Protein AF-A0A3A5APV8-F1 (afdb_monomer_lite)

Foldseek 3Di:
DDPVLVVLLVVLLVLLVVQLVVLLVLCVVLPCVVFDWDSLLSSLLSLLLLLVLLCVQDPDNVVSVVSSVVSLVVNLCCCLVPVQCPVVVPPDPVVSVVSSVVSVCCNPPVSVVLVVQQCVQVVPVPRPWSQSNLLVSLCRTGPDRDDPVSSVSSRVSSRNSSVVSSVVSNVVNND

pLDDT: mean 86.19, std 8.99, range [52.97, 96.44]

Sequence (175 aa):
MSENNKADRDKMKSLAFGMAS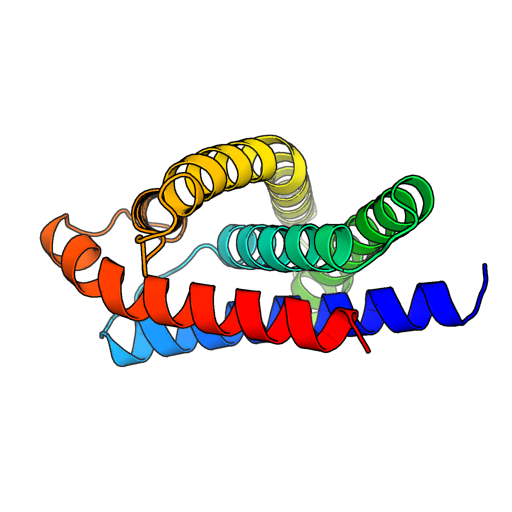DLSRVLADQGFGDTPIDIVEALAFAMFIIADTYSLARPDKERAIEIIHRFYDDMQDHLINKIIIQDHNLTDAAETEAAAAKFHDLSRGRFHEYGAKFKEDISDPMAMSCPNMVSYLLDNLFIEPIAKEEKLKLMAPVSDKVLFFWSGCVQAFKC

Radius of gyration: 16.26 Å; chains: 1; bounding box: 44×32×50 Å

Structure (mmCIF, N/CA/C/O backbone):
data_AF-A0A3A5APV8-F1
#
_entry.id   AF-A0A3A5APV8-F1
#
loop_
_atom_site.group_PDB
_atom_site.id
_atom_site.type_symbol
_atom_site.label_atom_id
_atom_site.label_alt_id
_atom_site.label_comp_id
_atom_site.label_asym_id
_atom_site.label_entity_id
_atom_site.label_seq_id
_atom_site.pdbx_PDB_ins_code
_atom_site.Cartn_x
_atom_site.Cartn_y
_atom_site.Cartn_z
_atom_site.occupancy
_atom_site.B_iso_or_equiv
_atom_site.auth_seq_id
_atom_site.auth_comp_id
_atom_site.auth_asym_id
_atom_site.auth_atom_id
_atom_site.pdbx_PDB_model_num
ATOM 1 N N . MET A 1 1 ? 0.863 3.776 -27.681 1.00 52.97 1 MET A N 1
ATOM 2 C CA . MET A 1 1 ? 1.141 3.061 -26.412 1.00 52.97 1 MET A CA 1
ATOM 3 C C . MET A 1 1 ? 1.176 1.576 -26.713 1.00 52.97 1 MET A C 1
ATOM 5 O O . MET A 1 1 ? 0.222 1.106 -27.313 1.00 52.97 1 MET A O 1
ATOM 9 N N . SER A 1 2 ? 2.255 0.862 -26.382 1.00 55.62 2 SER A N 1
ATOM 10 C CA . SER A 1 2 ? 2.318 -0.587 -26.623 1.00 55.62 2 SER A CA 1
ATOM 11 C C . SER A 1 2 ? 1.377 -1.336 -25.670 1.00 55.62 2 SER A C 1
ATOM 13 O O . SER A 1 2 ? 1.218 -0.932 -24.517 1.00 55.62 2 SER A O 1
ATOM 15 N N . GLU A 1 3 ? 0.751 -2.418 -26.139 1.00 60.66 3 GLU A N 1
ATOM 16 C CA . GLU A 1 3 ? -0.174 -3.252 -25.348 1.00 60.66 3 GLU A CA 1
ATOM 17 C C . GLU A 1 3 ? 0.474 -3.780 -24.055 1.00 60.66 3 GLU A C 1
ATOM 19 O O . GLU A 1 3 ? -0.166 -3.799 -23.003 1.00 60.66 3 GLU A O 1
ATOM 24 N N . ASN A 1 4 ? 1.779 -4.070 -24.094 1.00 62.94 4 ASN A N 1
ATOM 25 C CA . ASN A 1 4 ? 2.552 -4.525 -22.934 1.00 62.94 4 ASN A CA 1
ATOM 26 C C . ASN A 1 4 ? 2.580 -3.501 -21.790 1.00 62.94 4 ASN A C 1
ATOM 28 O O . ASN A 1 4 ? 2.533 -3.884 -20.625 1.00 62.94 4 ASN A O 1
ATOM 32 N N . ASN A 1 5 ? 2.595 -2.197 -22.096 1.00 76.69 5 ASN A N 1
ATOM 33 C CA . ASN A 1 5 ? 2.590 -1.173 -21.051 1.00 76.69 5 ASN A CA 1
ATOM 34 C C . ASN A 1 5 ? 1.250 -1.135 -20.304 1.00 76.69 5 ASN A C 1
ATOM 36 O O . ASN A 1 5 ? 1.219 -0.693 -19.163 1.00 76.69 5 ASN A O 1
ATOM 40 N N . LYS A 1 6 ? 0.136 -1.522 -20.940 1.00 83.56 6 LYS A N 1
ATOM 41 C CA . LYS A 1 6 ? -1.180 -1.572 -20.285 1.00 83.56 6 LYS A CA 1
ATOM 42 C C . LYS A 1 6 ? -1.318 -2.828 -19.423 1.00 83.56 6 LYS A C 1
ATOM 44 O O . LYS A 1 6 ? -1.746 -2.716 -18.282 1.00 83.56 6 LYS A O 1
ATOM 49 N N . ALA A 1 7 ? -0.881 -3.979 -19.936 1.00 87.38 7 ALA A N 1
ATOM 50 C CA . ALA A 1 7 ? -0.908 -5.243 -19.200 1.00 87.38 7 ALA A CA 1
ATOM 51 C C . ALA A 1 7 ? -0.118 -5.174 -17.880 1.00 87.38 7 ALA A C 1
ATOM 53 O O . ALA A 1 7 ? -0.610 -5.622 -16.846 1.00 87.38 7 ALA A O 1
ATOM 54 N N . ASP A 1 8 ? 1.066 -4.550 -17.896 1.00 89.00 8 ASP A N 1
ATOM 55 C CA . ASP A 1 8 ? 1.860 -4.346 -16.680 1.00 89.00 8 ASP A CA 1
ATOM 56 C C . ASP A 1 8 ? 1.119 -3.485 -15.648 1.00 89.00 8 ASP A C 1
ATOM 58 O O . ASP A 1 8 ? 1.051 -3.860 -14.479 1.00 89.00 8 ASP A O 1
ATOM 62 N N . ARG A 1 9 ? 0.495 -2.376 -16.065 1.00 93.06 9 ARG A N 1
ATOM 63 C CA . ARG A 1 9 ? -0.247 -1.495 -15.145 1.00 93.06 9 ARG A CA 1
ATOM 64 C C . ARG A 1 9 ? -1.497 -2.154 -14.577 1.00 93.06 9 ARG A C 1
ATOM 66 O O . ARG A 1 9 ? -1.764 -2.018 -13.386 1.00 93.06 9 ARG A O 1
ATOM 73 N N . ASP A 1 10 ? -2.230 -2.920 -15.384 1.00 91.38 10 ASP A N 1
ATOM 74 C CA . ASP A 1 10 ? -3.388 -3.679 -14.903 1.00 91.38 10 ASP A CA 1
ATOM 75 C C . ASP A 1 10 ? -2.972 -4.746 -13.875 1.00 91.38 10 ASP A C 1
ATOM 77 O O . ASP A 1 10 ? -3.633 -4.903 -12.845 1.00 91.38 10 ASP A O 1
ATOM 81 N N . LYS A 1 11 ? -1.829 -5.413 -14.091 1.00 92.38 11 LYS A N 1
ATOM 82 C CA . LYS A 1 11 ? -1.237 -6.336 -13.113 1.00 92.38 11 LYS A CA 1
ATOM 83 C C . LYS A 1 11 ? -0.825 -5.614 -11.828 1.00 92.38 11 LYS A C 1
ATOM 85 O O . LYS A 1 11 ? -1.175 -6.073 -10.745 1.00 92.38 11 LYS A O 1
ATOM 90 N N . MET A 1 12 ? -0.119 -4.487 -11.935 1.00 94.56 12 MET A N 1
ATOM 91 C CA . MET A 1 12 ? 0.302 -3.674 -10.785 1.00 94.56 12 MET A CA 1
ATOM 92 C C . MET A 1 12 ? -0.898 -3.215 -9.946 1.00 94.56 12 MET A C 1
ATOM 94 O O . MET A 1 12 ? -0.891 -3.374 -8.728 1.00 94.56 12 MET A O 1
ATOM 98 N N . LYS A 1 13 ? -1.966 -2.738 -10.594 1.00 93.75 13 LYS A N 1
ATOM 99 C CA . LYS A 1 13 ? -3.237 -2.366 -9.953 1.00 93.75 13 LYS A CA 1
ATOM 100 C C . LYS A 1 13 ? -3.869 -3.534 -9.204 1.00 93.75 13 LYS A C 1
ATOM 102 O O . LYS A 1 13 ? -4.209 -3.393 -8.033 1.00 93.75 13 LYS A O 1
ATOM 107 N N . SER A 1 14 ? -3.981 -4.700 -9.843 1.00 92.44 14 SER A N 1
ATOM 108 C CA . SER A 1 14 ? -4.526 -5.895 -9.188 1.00 92.44 14 SER A CA 1
ATOM 109 C C . SER A 1 14 ? -3.71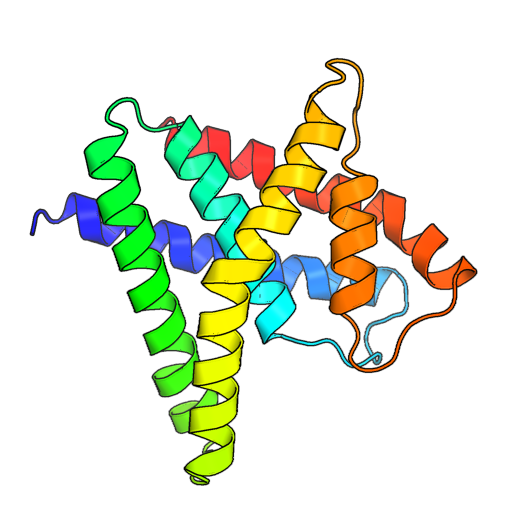1 -6.307 -7.959 1.00 92.44 14 SER A C 1
ATOM 111 O O . SER A 1 14 ? -4.293 -6.713 -6.955 1.00 92.44 14 SER A O 1
ATOM 113 N N . LEU A 1 15 ? -2.381 -6.209 -8.027 1.00 94.38 15 LEU A N 1
ATOM 114 C CA . LEU A 1 15 ? -1.500 -6.534 -6.906 1.00 94.38 15 LEU A CA 1
ATOM 115 C C . LEU A 1 15 ? -1.637 -5.525 -5.760 1.00 94.38 15 LEU A C 1
ATOM 117 O O . LEU A 1 15 ? -1.684 -5.939 -4.606 1.00 94.38 15 LEU A O 1
ATOM 121 N N . ALA A 1 16 ? -1.764 -4.230 -6.064 1.00 94.25 16 ALA A N 1
ATOM 122 C CA . ALA A 1 16 ? -1.942 -3.191 -5.051 1.00 94.25 16 ALA A CA 1
ATOM 123 C C . ALA A 1 16 ? -3.240 -3.389 -4.246 1.00 94.25 16 ALA A C 1
ATOM 125 O O . ALA A 1 16 ? -3.205 -3.399 -3.016 1.00 94.25 16 ALA A O 1
ATOM 126 N N . PHE A 1 17 ? -4.370 -3.634 -4.919 1.00 92.31 17 PHE A N 1
ATOM 127 C CA . PHE A 1 17 ? -5.634 -3.937 -4.234 1.00 92.31 17 PHE A CA 1
ATOM 128 C C . PHE A 1 17 ? -5.580 -5.254 -3.455 1.00 92.31 17 PHE A C 1
ATOM 130 O O . PHE A 1 17 ? -6.067 -5.316 -2.326 1.00 92.31 17 PHE A O 1
ATOM 137 N N . GLY A 1 18 ? -4.955 -6.290 -4.024 1.00 92.94 18 GLY A N 1
ATOM 138 C CA . GLY A 1 18 ? -4.752 -7.563 -3.332 1.00 92.94 18 GLY A CA 1
ATOM 139 C C . GLY A 1 18 ? -3.953 -7.395 -2.040 1.00 92.94 18 GLY A C 1
ATOM 140 O O . GLY A 1 18 ? -4.339 -7.931 -1.006 1.00 92.94 18 GLY A O 1
ATOM 141 N N . MET A 1 19 ? -2.889 -6.591 -2.074 1.00 94.75 19 MET A N 1
ATOM 142 C CA . MET A 1 19 ? -2.073 -6.299 -0.899 1.00 94.75 19 MET A CA 1
ATOM 143 C C . MET A 1 19 ? -2.832 -5.503 0.164 1.00 94.75 19 MET A C 1
ATOM 145 O O . MET A 1 19 ? -2.780 -5.877 1.333 1.00 94.75 19 MET A O 1
ATOM 149 N N . ALA A 1 20 ? -3.570 -4.459 -0.221 1.00 92.81 20 ALA A N 1
ATOM 150 C CA . ALA A 1 20 ? -4.395 -3.701 0.720 1.00 92.81 20 ALA A CA 1
ATOM 151 C C . ALA A 1 20 ? -5.457 -4.592 1.394 1.00 92.81 20 ALA A C 1
ATOM 153 O O . ALA A 1 20 ? -5.584 -4.578 2.616 1.00 92.81 20 ALA A O 1
ATOM 154 N N . SER A 1 21 ? -6.151 -5.436 0.621 1.00 92.19 21 SER A N 1
ATOM 155 C CA . SER A 1 21 ? -7.138 -6.386 1.152 1.00 92.19 21 SER A CA 1
ATOM 156 C C . SER A 1 21 ? -6.519 -7.398 2.118 1.00 92.19 21 SER A C 1
ATOM 158 O O . SER A 1 21 ? -7.109 -7.729 3.146 1.00 92.19 21 SER A O 1
ATOM 160 N N . ASP A 1 22 ? -5.341 -7.921 1.792 1.00 93.56 22 ASP A N 1
ATOM 161 C CA . ASP A 1 22 ? -4.654 -8.896 2.631 1.00 93.56 22 ASP A CA 1
ATOM 162 C C . ASP A 1 22 ? -4.086 -8.267 3.910 1.00 93.56 22 ASP A C 1
ATOM 164 O O . ASP A 1 22 ? -4.061 -8.932 4.945 1.00 93.56 22 ASP A O 1
ATOM 168 N N . LEU A 1 23 ? -3.661 -7.000 3.869 1.00 93.81 23 LEU A N 1
ATOM 169 C CA . LEU A 1 23 ? -3.305 -6.244 5.071 1.00 93.81 23 LEU A CA 1
ATOM 170 C C . LEU A 1 23 ? -4.519 -6.103 5.992 1.00 93.81 23 LEU A C 1
ATOM 172 O O . LEU A 1 23 ? -4.414 -6.432 7.171 1.00 93.81 23 LEU A O 1
ATOM 176 N N . SER A 1 24 ? -5.684 -5.718 5.461 1.00 92.50 24 SER A N 1
ATOM 177 C CA . SER A 1 24 ? -6.929 -5.674 6.241 1.00 92.50 24 SER A CA 1
ATOM 178 C C . SER A 1 24 ? -7.271 -7.031 6.859 1.00 92.50 24 SER A C 1
ATOM 180 O O . SER A 1 24 ? -7.699 -7.094 8.009 1.00 92.50 24 SER A O 1
ATOM 182 N N . ARG A 1 25 ? -7.030 -8.133 6.137 1.00 94.69 25 ARG A N 1
ATOM 183 C CA . ARG A 1 25 ? -7.229 -9.487 6.667 1.00 94.69 25 ARG A CA 1
ATOM 184 C C . ARG A 1 25 ? -6.271 -9.813 7.811 1.00 94.69 25 ARG A C 1
ATOM 186 O O . ARG A 1 25 ? -6.720 -10.328 8.827 1.00 94.69 25 ARG A O 1
ATOM 193 N N . VAL A 1 26 ? -4.985 -9.483 7.676 1.00 95.75 26 VAL A N 1
ATOM 194 C CA . VAL A 1 26 ? -4.006 -9.669 8.760 1.00 95.75 26 VAL A CA 1
ATOM 195 C C . VAL A 1 26 ? -4.420 -8.874 9.995 1.00 95.75 26 VAL A C 1
ATOM 197 O O . VAL A 1 26 ? -4.395 -9.417 11.093 1.00 95.75 26 VAL A O 1
ATOM 200 N N . LEU A 1 27 ? -4.854 -7.623 9.831 1.00 95.62 27 LEU A N 1
ATOM 201 C CA . LEU A 1 27 ? -5.366 -6.820 10.942 1.00 95.62 27 LEU A CA 1
ATOM 202 C C . LEU A 1 27 ? -6.578 -7.483 11.611 1.00 95.62 27 LEU A C 1
ATOM 204 O O . LEU A 1 27 ? -6.607 -7.606 12.835 1.00 95.62 27 LEU A O 1
ATOM 208 N N . ALA A 1 28 ? -7.537 -7.972 10.822 1.00 95.38 28 ALA A N 1
ATOM 209 C CA . ALA A 1 28 ? -8.704 -8.682 11.336 1.00 95.38 28 ALA A CA 1
ATOM 210 C C . ALA A 1 28 ? -8.325 -9.953 12.115 1.00 95.38 28 ALA A C 1
ATOM 212 O O . ALA A 1 28 ? -8.809 -10.147 13.230 1.00 95.38 28 ALA A O 1
ATOM 213 N N . ASP A 1 29 ? -7.401 -10.761 11.589 1.00 96.44 29 ASP A N 1
ATOM 214 C CA . ASP A 1 29 ? -6.895 -11.973 12.247 1.00 96.44 29 ASP A CA 1
ATOM 215 C C . ASP A 1 29 ? -6.172 -11.660 13.575 1.00 96.44 29 ASP A C 1
ATOM 217 O O . ASP A 1 29 ? -6.105 -12.509 14.464 1.00 96.44 29 ASP A O 1
ATOM 221 N N . GLN A 1 30 ? -5.649 -10.438 13.733 1.00 95.88 30 GLN A N 1
ATOM 222 C CA . GLN A 1 30 ? -5.032 -9.942 14.970 1.00 95.88 30 GLN A CA 1
ATOM 223 C C . GLN A 1 30 ? -6.013 -9.214 15.911 1.00 95.88 30 GLN A C 1
ATOM 225 O O . GLN A 1 30 ? -5.591 -8.699 16.947 1.00 95.88 30 GLN A O 1
ATOM 230 N N . GLY A 1 31 ? -7.310 -9.182 15.589 1.00 94.94 31 GLY A N 1
ATOM 231 C CA . GLY A 1 31 ? -8.353 -8.579 16.427 1.00 94.94 31 GLY A CA 1
ATOM 232 C C . GLY A 1 31 ? -8.684 -7.115 16.121 1.00 94.94 31 GLY A C 1
ATOM 233 O O . GLY A 1 31 ? -9.403 -6.498 16.898 1.00 94.94 31 GLY A O 1
ATOM 234 N N . PHE A 1 32 ? -8.210 -6.569 14.997 1.00 94.69 32 PHE A N 1
ATOM 235 C CA . PHE A 1 32 ? -8.448 -5.179 14.566 1.00 94.69 32 PHE A CA 1
ATOM 236 C C . PHE A 1 32 ? -9.483 -5.075 13.433 1.00 94.69 32 PHE A C 1
ATOM 238 O O . PHE A 1 32 ? -9.498 -4.100 12.690 1.00 94.69 32 PHE A O 1
ATOM 245 N N . GLY A 1 33 ? -10.341 -6.088 13.263 1.00 90.06 33 GLY A N 1
ATOM 246 C CA . GLY A 1 33 ? -11.309 -6.140 12.156 1.00 90.06 33 GLY A CA 1
ATOM 247 C C . GLY A 1 33 ? -12.361 -5.028 12.199 1.00 90.06 33 GLY A C 1
ATOM 248 O O . GLY A 1 33 ? -12.798 -4.565 11.150 1.00 90.06 33 GLY A O 1
ATOM 249 N N . ASP A 1 34 ? -12.707 -4.572 13.403 1.00 90.81 34 ASP A N 1
ATOM 250 C CA . ASP A 1 34 ? -13.655 -3.475 13.630 1.00 90.81 34 ASP A CA 1
ATOM 251 C C . ASP A 1 34 ? -12.951 -2.122 13.846 1.00 90.81 34 ASP A C 1
ATOM 253 O O . ASP A 1 34 ? -13.612 -1.107 14.066 1.00 90.81 34 ASP A O 1
ATOM 257 N N . THR A 1 35 ? -11.612 -2.083 13.807 1.00 91.88 35 THR A N 1
ATOM 258 C CA . THR A 1 35 ? -10.840 -0.852 14.003 1.00 91.88 35 THR A CA 1
ATOM 259 C C . THR A 1 35 ? -10.744 -0.088 12.679 1.00 91.88 35 THR A C 1
ATOM 261 O O . THR A 1 35 ? -10.179 -0.615 11.718 1.00 91.88 35 THR A O 1
ATOM 264 N N . PRO A 1 36 ? -11.250 1.156 12.595 1.00 90.12 36 PRO A N 1
ATOM 265 C CA . PRO A 1 36 ? -11.216 1.916 11.352 1.00 90.12 36 PRO A CA 1
ATOM 266 C C . PRO A 1 36 ? -9.787 2.201 10.880 1.00 90.12 36 PRO A C 1
ATOM 268 O O . PRO A 1 36 ? -8.974 2.779 11.609 1.00 90.12 36 PRO A O 1
ATOM 271 N N . ILE A 1 37 ? -9.510 1.843 9.627 1.00 92.19 37 ILE A N 1
ATOM 272 C CA . ILE A 1 37 ? -8.256 2.163 8.946 1.00 92.19 37 ILE A CA 1
ATOM 273 C C . ILE A 1 37 ? -8.472 3.186 7.836 1.00 92.19 37 ILE A C 1
ATOM 275 O O . ILE A 1 37 ? -9.543 3.295 7.238 1.00 92.19 37 ILE A O 1
ATOM 279 N N . ASP A 1 38 ? -7.407 3.900 7.523 1.00 89.88 38 ASP A N 1
ATOM 280 C CA . ASP A 1 38 ? -7.304 4.786 6.386 1.00 89.88 38 ASP A CA 1
ATOM 281 C C . ASP A 1 38 ? -6.984 3.986 5.116 1.00 89.88 38 ASP A C 1
ATOM 283 O O . ASP A 1 38 ? -5.840 3.611 4.845 1.00 89.88 38 ASP A O 1
ATOM 287 N N . ILE A 1 39 ? -8.014 3.713 4.315 1.00 85.81 39 ILE A N 1
ATOM 288 C CA . ILE A 1 39 ? -7.866 2.931 3.081 1.00 85.81 39 ILE A CA 1
ATOM 289 C C . ILE A 1 39 ? -6.956 3.615 2.052 1.00 85.81 39 ILE A C 1
ATOM 291 O O . ILE A 1 39 ? -6.292 2.935 1.269 1.00 85.81 39 ILE A O 1
ATOM 295 N N . VAL A 1 40 ? -6.887 4.952 2.063 1.00 86.75 40 VAL A N 1
ATOM 296 C CA . VAL A 1 40 ? -6.007 5.713 1.166 1.00 86.75 40 VAL A CA 1
ATOM 297 C C . VAL A 1 40 ? -4.550 5.461 1.551 1.00 86.75 40 VAL A C 1
ATOM 299 O O . VAL A 1 40 ? -3.727 5.214 0.673 1.00 86.75 40 VAL A O 1
ATOM 302 N N . GLU A 1 41 ? -4.241 5.436 2.850 1.00 90.69 41 GLU A N 1
ATOM 303 C CA . GLU A 1 41 ? -2.905 5.110 3.365 1.00 90.69 41 GLU A CA 1
ATOM 304 C C . GLU A 1 41 ? -2.521 3.655 3.045 1.00 90.69 41 GLU A C 1
ATOM 306 O O . GLU A 1 41 ? -1.430 3.403 2.530 1.00 90.69 41 GLU A O 1
ATOM 311 N N . ALA A 1 42 ? -3.437 2.698 3.240 1.00 92.00 42 ALA A N 1
ATOM 312 C CA . ALA A 1 42 ? -3.208 1.293 2.887 1.00 92.00 42 ALA A CA 1
ATOM 313 C C . ALA A 1 42 ? -2.901 1.103 1.389 1.00 92.00 42 ALA A C 1
ATOM 315 O O . ALA A 1 42 ? -1.983 0.363 1.022 1.00 92.00 42 ALA A O 1
ATOM 316 N N . LEU A 1 43 ? -3.652 1.783 0.516 1.00 90.94 43 LEU A N 1
ATOM 317 C CA . LEU A 1 43 ? -3.443 1.733 -0.932 1.00 90.94 43 LEU A CA 1
ATOM 318 C C . LEU A 1 43 ? -2.148 2.430 -1.349 1.00 90.94 43 LEU A C 1
ATOM 320 O O . LEU A 1 43 ? -1.406 1.872 -2.156 1.00 90.94 43 LEU A O 1
ATOM 324 N N . ALA A 1 44 ? -1.845 3.600 -0.784 1.00 90.19 44 ALA A N 1
ATOM 325 C CA . ALA A 1 44 ? -0.595 4.309 -1.038 1.00 90.19 44 ALA A CA 1
ATOM 326 C C . ALA A 1 44 ? 0.614 3.437 -0.662 1.00 90.19 44 ALA A C 1
ATOM 328 O O . ALA A 1 44 ? 1.543 3.280 -1.456 1.00 90.19 44 ALA A O 1
ATOM 329 N N . PHE A 1 45 ? 0.571 2.789 0.502 1.00 92.25 45 PHE A N 1
ATOM 330 C CA . PHE A 1 45 ? 1.606 1.854 0.927 1.00 92.25 45 PHE A CA 1
ATOM 331 C C . PHE A 1 45 ? 1.746 0.653 -0.022 1.00 92.25 45 PHE A C 1
ATOM 333 O O . PHE A 1 45 ? 2.856 0.309 -0.437 1.00 92.25 45 PHE A O 1
ATOM 340 N N . ALA A 1 46 ? 0.633 0.033 -0.423 1.00 93.81 46 ALA A N 1
ATOM 341 C CA . ALA A 1 46 ? 0.660 -1.074 -1.374 1.00 93.81 46 ALA A CA 1
ATOM 342 C C . ALA A 1 46 ? 1.273 -0.648 -2.718 1.00 93.81 46 ALA A C 1
ATOM 344 O O . ALA A 1 46 ? 2.154 -1.322 -3.249 1.00 93.81 46 ALA A O 1
ATOM 345 N N . MET A 1 47 ? 0.865 0.504 -3.251 1.00 92.81 47 MET A N 1
ATOM 346 C CA . MET A 1 47 ? 1.408 1.059 -4.490 1.00 92.81 47 MET A CA 1
ATOM 347 C C . MET A 1 47 ? 2.912 1.319 -4.410 1.00 92.81 47 MET A C 1
ATOM 349 O O . MET A 1 47 ? 3.608 1.057 -5.391 1.00 92.81 47 MET A O 1
ATOM 353 N N . PHE A 1 48 ? 3.419 1.782 -3.264 1.00 91.69 48 PHE A N 1
ATOM 354 C CA . PHE A 1 48 ? 4.854 1.938 -3.034 1.00 91.69 48 PHE A CA 1
ATOM 355 C C . PHE A 1 48 ? 5.593 0.602 -3.200 1.00 91.69 48 PHE A C 1
ATOM 357 O O . PHE A 1 48 ? 6.540 0.524 -3.983 1.00 91.69 48 PHE A O 1
ATOM 364 N N . ILE A 1 49 ? 5.122 -0.468 -2.550 1.00 92.19 49 ILE A N 1
ATOM 365 C CA . ILE A 1 49 ? 5.731 -1.804 -2.656 1.00 92.19 49 ILE A CA 1
ATOM 366 C C . ILE A 1 49 ? 5.688 -2.320 -4.100 1.00 92.19 49 ILE A C 1
ATOM 368 O O . ILE A 1 49 ? 6.679 -2.852 -4.609 1.00 92.19 49 ILE A O 1
ATOM 372 N N . ILE A 1 50 ? 4.567 -2.138 -4.802 1.00 93.88 50 ILE A N 1
ATOM 373 C CA . ILE A 1 50 ? 4.439 -2.560 -6.203 1.00 93.88 50 ILE A CA 1
ATOM 374 C C . ILE A 1 50 ? 5.378 -1.769 -7.121 1.00 93.88 50 ILE A C 1
ATOM 376 O O . ILE A 1 50 ? 6.026 -2.359 -7.986 1.00 93.88 50 ILE A O 1
ATOM 380 N N . ALA A 1 51 ? 5.496 -0.455 -6.936 1.00 91.56 51 ALA A N 1
ATOM 381 C CA . ALA A 1 51 ? 6.383 0.383 -7.734 1.00 91.56 51 ALA A CA 1
ATOM 382 C C . ALA A 1 51 ? 7.866 0.075 -7.480 1.00 91.56 51 ALA A C 1
ATOM 384 O O . ALA A 1 51 ? 8.636 -0.031 -8.437 1.00 91.56 51 ALA A O 1
ATOM 385 N N . ASP A 1 52 ? 8.258 -0.117 -6.217 1.00 89.50 52 ASP A N 1
ATOM 386 C CA . ASP A 1 52 ? 9.619 -0.505 -5.833 1.00 89.50 52 ASP A CA 1
ATOM 387 C C . ASP A 1 52 ? 10.004 -1.843 -6.480 1.00 89.50 52 ASP A C 1
ATOM 389 O O . ASP A 1 52 ? 10.982 -1.933 -7.226 1.00 89.50 52 ASP A O 1
ATOM 393 N N . THR A 1 53 ? 9.169 -2.868 -6.305 1.00 90.94 53 THR A N 1
ATOM 394 C CA . THR A 1 53 ? 9.433 -4.209 -6.847 1.00 90.94 53 THR A CA 1
ATOM 395 C C . THR A 1 53 ? 9.410 -4.258 -8.374 1.00 90.94 53 THR A C 1
ATOM 397 O O . THR A 1 53 ? 10.243 -4.945 -8.975 1.00 90.94 53 THR A O 1
ATOM 400 N N . TYR A 1 54 ? 8.523 -3.500 -9.026 1.00 91.69 54 TYR A N 1
ATOM 401 C CA . TYR A 1 54 ? 8.513 -3.356 -10.483 1.00 91.69 54 TYR A CA 1
ATOM 402 C C . TYR A 1 54 ? 9.795 -2.683 -10.985 1.00 91.69 54 TYR A C 1
ATOM 404 O O . TYR A 1 54 ? 10.459 -3.196 -11.890 1.00 91.69 54 TYR A O 1
ATOM 412 N N . SER A 1 55 ? 10.191 -1.569 -10.360 1.00 90.06 55 SER A N 1
ATOM 413 C CA . SER A 1 55 ? 11.428 -0.855 -10.686 1.00 90.06 55 SER A CA 1
ATOM 414 C C . SER A 1 55 ? 12.656 -1.749 -10.522 1.00 90.06 55 SER A C 1
ATOM 416 O O . SER A 1 55 ? 13.539 -1.747 -11.380 1.00 90.06 55 SER A O 1
ATOM 418 N N . LEU A 1 56 ? 12.711 -2.569 -9.468 1.00 87.81 56 LEU A N 1
ATOM 419 C CA . LEU A 1 56 ? 13.798 -3.523 -9.237 1.00 87.81 56 LEU A CA 1
ATOM 420 C C . LEU A 1 56 ? 13.870 -4.609 -10.317 1.00 87.81 56 LEU A C 1
ATOM 422 O O . LEU A 1 56 ? 14.968 -4.966 -10.747 1.00 87.81 56 LEU A O 1
ATOM 426 N N . ALA A 1 57 ? 12.727 -5.116 -10.776 1.00 87.94 57 ALA A N 1
ATOM 427 C CA . ALA A 1 57 ? 12.666 -6.208 -11.742 1.00 87.94 57 ALA A CA 1
ATOM 428 C C . ALA A 1 57 ? 12.924 -5.777 -13.197 1.00 87.94 57 ALA A C 1
ATOM 430 O O . ALA A 1 57 ? 13.321 -6.608 -14.016 1.00 87.94 57 ALA A O 1
ATOM 431 N N . ARG A 1 58 ? 12.715 -4.500 -13.547 1.00 87.31 58 ARG A N 1
ATOM 432 C CA . ARG A 1 58 ? 12.902 -4.007 -14.922 1.00 87.31 58 ARG A CA 1
ATOM 433 C C . ARG A 1 58 ? 14.332 -3.485 -15.169 1.00 87.31 58 ARG A C 1
ATOM 435 O O . ARG A 1 58 ? 14.838 -2.683 -14.377 1.00 87.31 58 ARG A O 1
ATOM 442 N N . PRO A 1 59 ? 14.997 -3.902 -16.268 1.00 84.06 59 PRO A N 1
ATOM 443 C CA . PRO A 1 59 ? 16.347 -3.438 -16.599 1.00 84.06 59 PRO A CA 1
ATOM 444 C C . PRO A 1 59 ? 16.363 -2.000 -17.139 1.00 84.06 59 PRO A C 1
ATOM 446 O O . PRO A 1 59 ? 17.281 -1.244 -16.836 1.00 84.06 59 PRO A O 1
ATOM 449 N N . ASP A 1 60 ? 15.335 -1.611 -17.895 1.00 89.75 60 ASP A N 1
ATOM 450 C CA . ASP A 1 60 ? 15.164 -0.257 -18.424 1.00 89.75 60 ASP A CA 1
ATOM 451 C C . ASP A 1 60 ? 14.476 0.633 -17.379 1.00 89.75 60 ASP A C 1
ATOM 453 O O . ASP A 1 60 ? 13.261 0.555 -17.171 1.00 89.75 60 ASP A O 1
ATOM 457 N N . LYS A 1 61 ? 15.276 1.448 -16.685 1.00 87.19 61 LYS A N 1
ATOM 458 C CA . LYS A 1 61 ? 14.803 2.284 -15.574 1.00 87.19 61 LYS A CA 1
ATOM 459 C C . LYS A 1 61 ? 13.936 3.449 -16.034 1.00 87.19 61 LYS A C 1
ATOM 461 O O . LYS A 1 61 ? 12.967 3.765 -15.352 1.00 87.19 61 LYS A O 1
ATOM 466 N N . GLU A 1 62 ? 14.235 4.057 -17.178 1.00 87.31 62 GLU A N 1
ATOM 467 C CA . GLU A 1 62 ? 13.459 5.193 -17.690 1.00 87.31 62 GLU A CA 1
ATOM 468 C C . GLU A 1 62 ? 12.048 4.751 -18.070 1.00 87.31 62 GLU A C 1
ATOM 470 O O . GLU A 1 62 ? 11.058 5.347 -17.636 1.00 87.31 62 GLU A O 1
ATOM 475 N N . ARG A 1 63 ? 11.940 3.631 -18.790 1.00 86.94 63 ARG A N 1
ATOM 476 C CA . ARG A 1 63 ? 10.639 3.054 -19.127 1.00 86.94 63 ARG A CA 1
ATOM 477 C C . ARG A 1 63 ? 9.884 2.568 -17.894 1.00 86.94 63 ARG A C 1
ATOM 479 O O . ARG A 1 63 ? 8.662 2.706 -17.842 1.00 86.94 63 ARG A O 1
ATOM 486 N N . ALA A 1 64 ? 10.582 2.003 -16.908 1.00 88.44 64 ALA A N 1
ATOM 487 C CA . ALA A 1 64 ? 9.949 1.579 -15.664 1.00 88.44 64 ALA A CA 1
ATOM 488 C C . ALA A 1 64 ? 9.323 2.765 -14.918 1.00 88.44 64 ALA A C 1
ATOM 490 O O . ALA A 1 64 ? 8.177 2.665 -14.485 1.00 88.44 64 ALA A O 1
ATOM 491 N N . ILE A 1 65 ? 10.028 3.898 -14.841 1.00 88.00 65 ILE A N 1
ATOM 492 C CA . ILE A 1 65 ? 9.515 5.138 -14.242 1.00 88.00 65 ILE A CA 1
ATOM 493 C C . ILE A 1 65 ? 8.264 5.626 -14.982 1.00 88.00 65 ILE A C 1
ATOM 495 O O . ILE A 1 65 ? 7.271 5.957 -14.338 1.00 88.00 65 ILE A O 1
ATOM 499 N N . GLU A 1 66 ? 8.262 5.621 -16.319 1.00 88.56 66 GLU A N 1
ATOM 500 C CA . GLU A 1 66 ? 7.084 6.033 -17.096 1.00 88.56 66 GLU A CA 1
ATOM 501 C C . GLU A 1 66 ? 5.857 5.151 -16.798 1.00 88.56 66 GLU A C 1
ATOM 503 O O . GLU A 1 66 ? 4.740 5.650 -16.647 1.00 88.56 66 GLU A O 1
ATOM 508 N N . ILE A 1 67 ? 6.054 3.834 -16.699 1.00 90.81 67 ILE A N 1
ATOM 509 C CA . ILE A 1 67 ? 4.981 2.884 -16.381 1.00 90.81 67 ILE A CA 1
ATOM 510 C C . ILE A 1 67 ? 4.479 3.086 -14.950 1.00 90.81 67 ILE A C 1
ATOM 512 O O . ILE A 1 67 ? 3.268 3.076 -14.743 1.00 90.81 67 ILE A O 1
ATOM 516 N N . ILE A 1 68 ? 5.382 3.315 -13.995 1.00 91.19 68 ILE A N 1
ATOM 517 C CA . ILE A 1 68 ? 5.052 3.581 -12.590 1.00 91.19 68 ILE A CA 1
ATOM 518 C C . ILE A 1 68 ? 4.227 4.867 -12.452 1.00 91.19 68 ILE A C 1
ATOM 520 O O . ILE A 1 68 ? 3.200 4.846 -11.782 1.00 91.19 68 ILE A O 1
ATOM 524 N N . HIS A 1 69 ? 4.612 5.959 -13.120 1.00 89.25 69 HIS A N 1
ATOM 525 C CA . HIS A 1 69 ? 3.830 7.201 -13.089 1.00 89.25 69 HIS A CA 1
ATOM 526 C C . HIS A 1 69 ? 2.415 6.992 -13.632 1.00 89.25 69 HIS A C 1
ATOM 528 O O . HIS A 1 69 ? 1.444 7.308 -12.954 1.00 89.25 69 HIS A O 1
ATOM 534 N N . ARG A 1 70 ? 2.286 6.356 -14.803 1.00 89.88 70 ARG A N 1
ATOM 535 C CA . ARG A 1 70 ? 0.968 6.032 -15.375 1.00 89.88 70 ARG A CA 1
ATOM 536 C C . ARG A 1 70 ? 0.163 5.079 -14.486 1.00 89.88 70 ARG A C 1
ATOM 538 O O . ARG A 1 70 ? -1.058 5.105 -14.516 1.00 89.88 70 ARG A O 1
ATOM 545 N N . PHE A 1 71 ? 0.829 4.197 -13.743 1.00 92.12 71 PHE A N 1
ATOM 546 C CA . PHE A 1 71 ? 0.176 3.316 -12.778 1.00 92.12 71 PHE A CA 1
ATOM 547 C C . PHE A 1 71 ? -0.408 4.116 -11.609 1.00 92.12 71 PHE A C 1
ATOM 549 O O . PHE A 1 71 ? -1.514 3.810 -11.173 1.00 92.12 71 PHE A O 1
ATOM 556 N N . TYR A 1 72 ? 0.286 5.150 -11.130 1.00 88.31 72 TYR A N 1
ATOM 557 C CA . TYR A 1 72 ? -0.258 6.043 -10.106 1.00 88.31 72 TYR A CA 1
ATOM 558 C C . TYR A 1 72 ? -1.482 6.803 -10.606 1.00 88.31 72 TYR A C 1
ATOM 560 O O . TYR A 1 72 ? -2.484 6.834 -9.894 1.00 88.31 72 TYR A O 1
ATOM 568 N N . ASP A 1 73 ? -1.434 7.314 -11.839 1.00 86.75 73 ASP A N 1
ATOM 569 C CA . ASP A 1 73 ? -2.585 7.962 -12.476 1.00 86.75 73 ASP A CA 1
ATOM 570 C C . ASP A 1 73 ? -3.774 6.986 -12.567 1.00 86.75 73 ASP A C 1
ATOM 572 O O . ASP A 1 73 ? -4.871 7.293 -12.103 1.00 86.75 73 ASP A O 1
ATOM 576 N N . ASP A 1 74 ? -3.540 5.760 -13.060 1.00 89.25 74 ASP A N 1
ATOM 577 C CA . ASP A 1 74 ? -4.572 4.719 -13.173 1.00 89.25 74 ASP A CA 1
ATOM 578 C C . ASP A 1 74 ? -5.181 4.350 -11.798 1.00 89.25 74 ASP A C 1
ATOM 580 O O . ASP A 1 74 ? -6.376 4.054 -11.706 1.00 89.25 74 ASP A O 1
ATOM 584 N N . MET A 1 75 ? -4.379 4.336 -10.726 1.00 90.25 75 MET A N 1
ATOM 585 C CA . MET A 1 75 ? -4.844 4.047 -9.361 1.00 90.25 75 MET A CA 1
ATOM 586 C C . MET A 1 75 ? -5.664 5.195 -8.775 1.00 90.25 75 MET A C 1
ATOM 588 O O . MET A 1 75 ? -6.714 4.941 -8.182 1.00 90.25 75 MET A O 1
ATOM 592 N N . GLN A 1 76 ? -5.208 6.436 -8.954 1.00 84.94 76 GLN A N 1
ATOM 593 C CA . GLN A 1 76 ? -5.925 7.627 -8.511 1.00 84.94 76 GLN A CA 1
ATOM 594 C C . GLN A 1 76 ? -7.290 7.714 -9.200 1.00 84.94 76 GLN A C 1
ATOM 596 O O . GLN A 1 76 ? -8.318 7.845 -8.531 1.00 84.94 76 GLN A O 1
ATOM 601 N N . ASP A 1 77 ? -7.311 7.554 -10.524 1.00 85.94 77 ASP A N 1
ATOM 602 C CA . ASP A 1 77 ? -8.537 7.578 -11.316 1.00 85.94 77 ASP A CA 1
ATOM 603 C C . ASP A 1 77 ? -9.503 6.472 -10.894 1.00 85.94 77 ASP A C 1
ATOM 605 O O . ASP A 1 77 ? -10.711 6.707 -10.815 1.00 85.94 77 ASP A O 1
ATOM 609 N N . HIS A 1 78 ? -9.000 5.269 -10.605 1.00 86.81 78 HIS A N 1
ATOM 610 C CA . HIS A 1 78 ? -9.842 4.170 -10.148 1.00 86.81 78 HIS A CA 1
ATOM 611 C C . HIS A 1 78 ? -10.412 4.431 -8.751 1.00 86.81 78 HIS A C 1
ATOM 613 O O . HIS A 1 78 ? -11.611 4.262 -8.542 1.00 86.81 78 HIS A O 1
ATOM 619 N N . LEU A 1 79 ? -9.596 4.876 -7.796 1.00 82.44 79 LEU A N 1
ATOM 620 C CA . LEU A 1 79 ? -10.068 5.167 -6.444 1.00 82.44 79 LEU A CA 1
ATOM 621 C C . LEU A 1 79 ? -11.157 6.250 -6.456 1.00 82.44 79 LEU A C 1
ATOM 623 O O . LEU A 1 79 ? -12.223 6.053 -5.878 1.00 82.44 79 LEU A O 1
ATOM 627 N N . ILE A 1 80 ? -10.922 7.359 -7.155 1.00 79.31 80 ILE A N 1
ATOM 628 C CA . ILE A 1 80 ? -11.862 8.485 -7.194 1.00 79.31 80 ILE A CA 1
ATOM 629 C C . ILE A 1 80 ? -13.114 8.108 -7.985 1.00 79.31 80 ILE A C 1
ATOM 631 O O . ILE A 1 80 ? -14.226 8.141 -7.462 1.00 79.31 80 ILE A O 1
ATOM 635 N N . ASN A 1 81 ? -12.953 7.727 -9.253 1.00 79.81 81 ASN A N 1
ATOM 636 C CA . ASN A 1 81 ? -14.101 7.595 -10.144 1.00 79.81 81 ASN A CA 1
ATOM 637 C C . ASN A 1 81 ? -14.869 6.301 -9.909 1.00 79.81 81 ASN A C 1
ATOM 639 O O . ASN A 1 81 ? -16.094 6.296 -10.026 1.00 79.81 81 ASN A O 1
ATOM 643 N N . LYS A 1 82 ? -14.171 5.197 -9.618 1.00 77.81 82 LYS A N 1
ATOM 644 C CA . LYS A 1 82 ? -14.822 3.896 -9.459 1.00 77.81 82 LYS A CA 1
ATOM 645 C C . LYS A 1 82 ? -15.274 3.671 -8.022 1.00 77.81 82 LYS A C 1
ATOM 647 O O . LYS A 1 82 ? -16.447 3.404 -7.802 1.00 77.81 82 LYS A O 1
ATOM 652 N N . ILE A 1 83 ? -14.377 3.812 -7.053 1.00 75.19 83 ILE A N 1
ATOM 653 C CA . ILE A 1 83 ? -14.702 3.462 -5.667 1.00 75.19 83 ILE A CA 1
ATOM 654 C C . ILE A 1 83 ? -15.532 4.579 -5.021 1.00 75.19 83 ILE A C 1
ATOM 656 O O . ILE A 1 83 ? -16.665 4.340 -4.615 1.00 75.19 83 ILE A O 1
ATOM 660 N N . ILE A 1 84 ? -15.021 5.810 -4.973 1.00 73.75 84 ILE A N 1
ATOM 661 C CA . ILE A 1 84 ? -15.675 6.906 -4.240 1.00 73.75 84 ILE A CA 1
ATOM 662 C C . ILE A 1 84 ? -16.970 7.355 -4.933 1.00 73.75 84 ILE A C 1
ATOM 664 O O . ILE A 1 84 ? -18.038 7.342 -4.323 1.00 73.75 84 ILE A O 1
ATOM 668 N N . ILE A 1 85 ? -16.902 7.718 -6.216 1.00 75.44 85 ILE A N 1
ATOM 669 C CA . ILE A 1 85 ? -18.061 8.281 -6.924 1.00 75.44 85 ILE A CA 1
ATOM 670 C C . ILE A 1 85 ? -19.085 7.197 -7.277 1.00 75.44 85 ILE A C 1
ATOM 672 O O . ILE A 1 85 ? -20.262 7.348 -6.967 1.00 75.44 85 ILE A O 1
ATOM 676 N N . GLN A 1 86 ? -18.671 6.120 -7.956 1.00 76.75 86 GLN A N 1
ATOM 677 C CA . GLN A 1 86 ? -19.627 5.135 -8.481 1.00 76.75 86 GLN A CA 1
ATOM 678 C C . GLN A 1 86 ? -20.106 4.138 -7.425 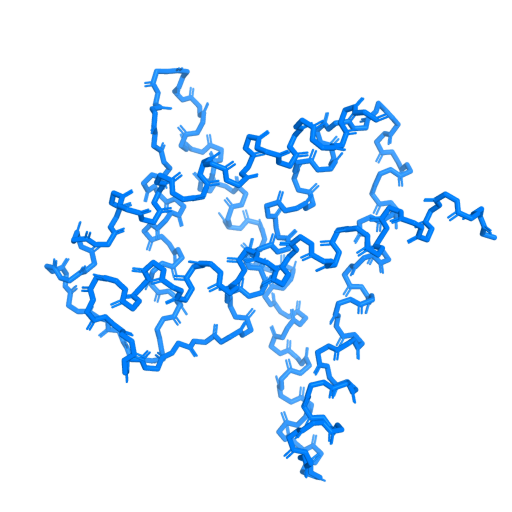1.00 76.75 86 GLN A C 1
ATOM 680 O O . GLN A 1 86 ? -21.309 3.911 -7.320 1.00 76.75 86 GLN A O 1
ATOM 685 N N . ASP A 1 87 ? -19.194 3.518 -6.675 1.00 78.75 87 ASP A N 1
ATOM 686 C CA . ASP A 1 87 ? -19.560 2.415 -5.779 1.00 78.75 87 ASP A CA 1
ATOM 687 C C . ASP A 1 87 ? -20.103 2.927 -4.431 1.00 78.75 87 ASP A C 1
ATOM 689 O O . ASP A 1 87 ? -21.049 2.352 -3.892 1.00 78.75 87 ASP A O 1
ATOM 693 N N . HIS A 1 88 ? -19.568 4.041 -3.918 1.00 71.25 88 HIS A N 1
ATOM 694 C CA . HIS A 1 88 ? -20.042 4.688 -2.688 1.00 71.25 88 HIS A CA 1
ATOM 695 C C . HIS A 1 88 ? -21.069 5.809 -2.920 1.00 71.25 88 HIS A C 1
ATOM 697 O O . HIS A 1 88 ? -21.602 6.349 -1.950 1.00 71.25 88 HIS A O 1
ATOM 703 N N . ASN A 1 89 ? -21.401 6.121 -4.181 1.00 70.50 89 ASN A N 1
ATOM 704 C CA . ASN A 1 89 ? -22.398 7.129 -4.567 1.00 70.50 89 ASN A CA 1
ATOM 705 C C . ASN A 1 89 ? -22.152 8.508 -3.925 1.00 70.50 89 ASN A C 1
ATOM 707 O O . ASN A 1 89 ? -23.089 9.258 -3.635 1.00 70.50 89 ASN A O 1
ATOM 711 N N . LEU A 1 90 ? -20.884 8.833 -3.671 1.00 70.44 90 LEU A N 1
ATOM 712 C CA . LEU A 1 90 ? -20.496 10.073 -3.026 1.00 70.44 90 LEU A CA 1
ATOM 713 C C . LEU A 1 90 ? -20.663 11.216 -4.033 1.00 70.44 90 LEU A C 1
ATOM 715 O O . LEU A 1 90 ? -19.941 11.306 -5.025 1.00 70.44 90 LEU A O 1
ATOM 719 N N . THR A 1 91 ? -21.662 12.067 -3.811 1.00 68.12 91 THR A N 1
ATOM 720 C CA . THR A 1 91 ? -21.956 13.217 -4.684 1.00 68.12 91 THR A CA 1
ATOM 721 C C . THR A 1 91 ? -21.386 14.528 -4.154 1.00 68.12 91 THR A C 1
ATOM 723 O O . THR A 1 91 ? -21.521 15.560 -4.811 1.00 68.12 91 THR A O 1
ATOM 726 N N . ASP A 1 92 ? -20.794 14.511 -2.957 1.00 78.50 92 ASP A N 1
ATOM 727 C CA . ASP A 1 92 ? -20.152 15.683 -2.375 1.00 78.50 92 ASP A CA 1
ATOM 728 C C . ASP A 1 92 ? -18.800 15.931 -3.060 1.00 78.50 92 ASP A C 1
ATOM 730 O O . ASP A 1 92 ? -17.872 15.115 -3.011 1.00 78.50 92 ASP A O 1
ATOM 734 N N . ALA A 1 93 ? -18.711 17.073 -3.740 1.00 75.94 93 ALA A N 1
ATOM 735 C CA . ALA A 1 93 ? -17.518 17.468 -4.473 1.00 75.94 93 ALA A CA 1
ATOM 736 C C . ALA A 1 93 ? -16.328 17.746 -3.540 1.00 75.94 93 ALA A C 1
ATOM 738 O O . ALA A 1 93 ? -15.201 17.415 -3.898 1.00 75.94 93 ALA A O 1
ATOM 739 N N . ALA A 1 94 ? -16.562 18.290 -2.342 1.00 77.81 94 ALA A N 1
ATOM 740 C CA . ALA A 1 94 ? -15.503 18.622 -1.395 1.00 77.81 94 ALA A CA 1
ATOM 741 C C . ALA A 1 94 ? -14.884 17.362 -0.774 1.00 77.81 94 ALA A C 1
ATOM 743 O O . ALA A 1 94 ? -13.665 17.286 -0.633 1.00 77.81 94 ALA A O 1
ATOM 744 N N . GLU A 1 95 ? -15.690 16.347 -0.454 1.00 72.44 95 GLU A N 1
ATOM 745 C CA . GLU A 1 95 ? -15.171 15.063 0.042 1.00 72.44 95 GLU A CA 1
ATOM 746 C C . GLU A 1 95 ? -14.401 14.296 -1.046 1.00 72.44 95 GLU A C 1
ATOM 748 O O . GLU A 1 95 ? -13.343 13.717 -0.779 1.00 72.44 95 GLU A O 1
ATOM 753 N N . THR A 1 96 ? -14.875 14.355 -2.293 1.00 76.44 96 THR A N 1
ATOM 754 C CA . THR A 1 96 ? -14.185 13.755 -3.446 1.00 76.44 96 THR A CA 1
ATOM 755 C C . THR A 1 96 ? -12.844 14.447 -3.720 1.00 76.44 96 THR A C 1
ATOM 757 O O . THR A 1 96 ? -11.824 13.778 -3.905 1.00 76.44 96 THR A O 1
ATOM 760 N N . GLU A 1 97 ? -12.817 15.784 -3.701 1.00 79.56 97 GLU A N 1
ATOM 761 C CA . GLU A 1 97 ? -11.591 16.578 -3.843 1.00 79.56 97 GLU A CA 1
ATOM 762 C C . GLU A 1 97 ? -10.612 16.331 -2.691 1.00 79.56 97 GLU A C 1
ATOM 764 O O . GLU A 1 97 ? -9.414 16.183 -2.931 1.00 79.56 97 GLU A O 1
ATOM 769 N N . ALA A 1 98 ? -11.098 16.216 -1.453 1.00 81.25 98 ALA A N 1
ATOM 770 C CA . ALA A 1 98 ? -10.257 15.927 -0.294 1.00 81.25 98 ALA A CA 1
ATOM 771 C C . ALA A 1 98 ? -9.593 14.546 -0.395 1.00 81.25 98 ALA A C 1
ATOM 773 O O . ALA A 1 98 ? -8.397 14.416 -0.126 1.00 81.25 98 ALA A O 1
ATOM 774 N N . ALA A 1 99 ? -10.330 13.519 -0.826 1.00 75.56 99 ALA A N 1
ATOM 775 C CA . ALA A 1 99 ? -9.770 12.188 -1.042 1.00 75.56 99 ALA A CA 1
ATOM 776 C C . ALA A 1 99 ? -8.724 12.178 -2.169 1.00 75.56 99 ALA A C 1
ATOM 778 O O . ALA A 1 99 ? -7.666 11.561 -2.023 1.00 75.56 99 ALA A O 1
ATOM 779 N N . ALA A 1 100 ? -8.983 12.902 -3.262 1.00 78.19 100 ALA A N 1
ATOM 780 C CA . ALA A 1 100 ? -8.042 13.062 -4.366 1.00 78.19 100 ALA A CA 1
ATOM 781 C C . ALA A 1 100 ? -6.757 13.785 -3.932 1.00 78.19 100 ALA A C 1
ATOM 783 O O . ALA A 1 100 ? -5.655 13.313 -4.216 1.00 78.19 100 ALA A O 1
ATOM 784 N N . ALA A 1 101 ? -6.895 14.900 -3.210 1.00 81.69 101 ALA A N 1
ATOM 785 C CA . ALA A 1 101 ? -5.776 15.673 -2.684 1.00 81.69 101 ALA A CA 1
ATOM 786 C C . ALA A 1 101 ? -4.928 14.831 -1.726 1.00 81.69 101 ALA A C 1
ATOM 788 O O . ALA A 1 101 ? -3.712 14.749 -1.882 1.00 81.69 101 ALA A O 1
ATOM 789 N N . LYS A 1 102 ? -5.577 14.109 -0.807 1.00 82.44 102 LYS A N 1
ATOM 790 C CA . LYS A 1 102 ? -4.902 13.202 0.120 1.00 82.44 102 LYS A CA 1
ATOM 791 C C . LYS A 1 102 ? -4.135 12.103 -0.608 1.00 82.44 102 LYS A C 1
ATOM 793 O O . LYS A 1 102 ? -2.979 11.852 -0.284 1.00 82.44 102 LYS A O 1
ATOM 798 N N . PHE A 1 103 ? -4.749 11.456 -1.599 1.00 81.69 103 PHE A N 1
ATOM 799 C CA . PHE A 1 103 ? -4.069 10.436 -2.395 1.00 81.69 103 PHE A CA 1
ATOM 800 C C . PHE A 1 103 ? -2.839 11.014 -3.107 1.00 81.69 103 PHE A C 1
ATOM 802 O O . PHE A 1 103 ? -1.767 10.408 -3.081 1.00 81.69 103 PHE A O 1
ATOM 809 N N . HIS A 1 104 ? -2.968 12.213 -3.684 1.00 80.56 104 HIS A N 1
ATOM 810 C CA . HIS A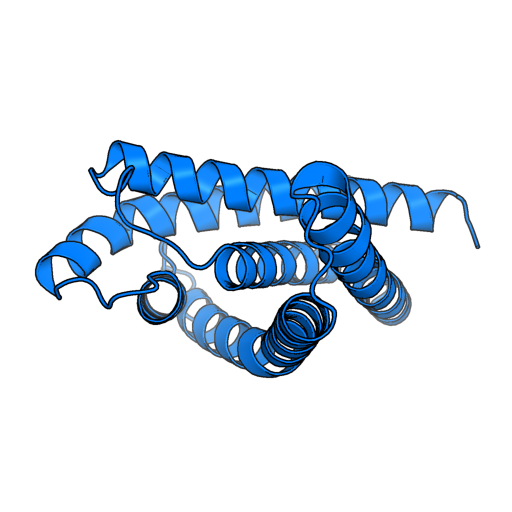 1 104 ? -1.855 12.899 -4.331 1.00 80.56 104 HIS A CA 1
ATOM 811 C C . HIS A 1 104 ? -0.714 13.195 -3.347 1.00 80.56 104 HIS A C 1
ATOM 813 O O . HIS A 1 104 ? 0.438 12.851 -3.622 1.00 80.56 104 HIS A O 1
ATOM 819 N N . ASP A 1 105 ? -1.029 13.750 -2.179 1.00 80.31 105 ASP A N 1
ATOM 820 C CA . ASP A 1 105 ? -0.051 14.087 -1.144 1.00 80.31 105 ASP A CA 1
ATOM 821 C C . ASP A 1 105 ? 0.671 12.841 -0.618 1.00 80.31 105 ASP A C 1
ATOM 823 O O . ASP A 1 105 ? 1.904 12.817 -0.547 1.00 80.31 105 ASP A O 1
ATOM 827 N N . LEU A 1 106 ? -0.071 11.766 -0.332 1.00 80.19 106 LEU A N 1
ATOM 828 C CA . LEU A 1 106 ? 0.501 10.496 0.113 1.00 80.19 106 LEU A CA 1
ATOM 829 C C . LEU A 1 106 ? 1.392 9.867 -0.964 1.00 80.19 106 LEU A C 1
ATOM 831 O O . LEU A 1 106 ? 2.505 9.435 -0.663 1.00 80.19 106 LEU A O 1
ATOM 835 N N . SER A 1 107 ? 0.963 9.878 -2.228 1.00 73.56 107 SER A N 1
ATOM 836 C CA . SER A 1 107 ? 1.747 9.313 -3.335 1.00 73.56 107 SER A CA 1
ATOM 837 C C . SER A 1 107 ? 3.096 10.018 -3.553 1.00 73.56 107 SER A C 1
ATOM 839 O O . SER A 1 107 ? 4.044 9.406 -4.042 1.00 73.56 107 SER A O 1
ATOM 841 N N . ARG A 1 108 ? 3.220 11.293 -3.155 1.00 73.88 108 ARG A N 1
ATOM 842 C CA . ARG A 1 108 ? 4.450 12.088 -3.312 1.00 73.88 108 ARG A CA 1
ATOM 843 C C . ARG A 1 108 ? 5.311 12.128 -2.057 1.00 73.88 108 ARG A C 1
ATOM 845 O O . ARG A 1 108 ? 6.518 11.914 -2.144 1.00 73.88 108 ARG A O 1
ATOM 852 N N . GLY A 1 109 ? 4.712 12.450 -0.913 1.00 74.38 109 GLY A N 1
ATOM 853 C CA . GLY A 1 109 ? 5.421 12.616 0.355 1.00 74.38 109 GLY A CA 1
ATOM 854 C C . GLY A 1 109 ? 5.696 11.276 1.024 1.00 74.38 109 GLY A C 1
ATOM 855 O O . GLY A 1 109 ? 6.847 10.931 1.297 1.00 74.38 109 GLY A O 1
ATOM 856 N N . ARG A 1 110 ? 4.645 10.475 1.211 1.00 81.94 110 ARG A N 1
ATOM 857 C CA . ARG A 1 110 ? 4.726 9.231 1.981 1.00 81.94 110 ARG A CA 1
ATOM 858 C C . ARG A 1 110 ? 5.588 8.168 1.310 1.00 81.94 110 ARG A C 1
ATOM 860 O O . ARG A 1 110 ? 6.272 7.410 1.986 1.00 81.94 110 ARG A O 1
ATOM 867 N N . PHE A 1 111 ? 5.637 8.149 -0.019 1.00 81.31 111 PHE A N 1
ATOM 868 C CA . PHE A 1 111 ? 6.492 7.226 -0.773 1.00 81.31 111 PHE A CA 1
ATOM 869 C C . PHE A 1 111 ? 7.976 7.445 -0.487 1.00 81.31 111 PHE A C 1
ATOM 871 O O . PHE A 1 111 ? 8.741 6.483 -0.406 1.00 81.31 111 PHE A O 1
ATOM 878 N N . HIS A 1 112 ? 8.390 8.702 -0.317 1.00 82.19 112 HIS A N 1
ATOM 879 C CA . HIS A 1 112 ? 9.767 9.013 0.044 1.00 82.19 112 HIS A CA 1
ATOM 880 C C . HIS A 1 112 ? 10.105 8.471 1.435 1.00 82.19 112 HIS A C 1
ATOM 882 O O . HIS A 1 112 ? 11.170 7.888 1.632 1.00 82.19 112 HIS A O 1
ATOM 888 N N . GLU A 1 113 ? 9.180 8.615 2.381 1.00 87.50 113 GLU A N 1
ATOM 889 C CA . GLU A 1 113 ? 9.350 8.160 3.759 1.00 87.50 113 GLU A CA 1
ATOM 890 C C . GLU A 1 113 ? 9.326 6.635 3.863 1.00 87.50 113 GLU A C 1
ATOM 892 O O . GLU A 1 113 ? 10.241 6.063 4.453 1.00 87.50 113 GLU A O 1
ATOM 897 N N . TYR A 1 114 ? 8.370 5.959 3.214 1.00 87.75 114 TYR A N 1
ATOM 898 C CA . TYR A 1 114 ? 8.367 4.498 3.108 1.00 87.75 114 TYR A CA 1
ATOM 899 C C . TYR A 1 114 ? 9.653 3.989 2.461 1.00 87.75 114 TYR A C 1
ATOM 901 O O . TYR A 1 114 ? 10.272 3.067 2.983 1.00 87.75 114 TYR A O 1
ATOM 909 N N . GLY A 1 115 ? 10.123 4.640 1.394 1.00 84.12 115 GLY A N 1
ATOM 910 C CA . GLY A 1 115 ? 11.396 4.320 0.754 1.00 84.12 115 GLY A CA 1
ATOM 911 C C . GLY A 1 115 ? 12.600 4.485 1.680 1.00 84.12 115 GLY A C 1
ATOM 912 O O . GLY A 1 115 ? 13.491 3.637 1.677 1.00 84.12 115 GLY A O 1
ATOM 913 N N . ALA A 1 116 ? 12.644 5.549 2.482 1.00 87.38 116 ALA A N 1
ATOM 914 C CA . ALA A 1 116 ? 13.710 5.768 3.457 1.00 87.38 116 ALA A CA 1
ATOM 915 C C . ALA A 1 116 ? 13.693 4.697 4.558 1.00 87.38 116 ALA A C 1
ATOM 917 O O . ALA A 1 116 ? 14.725 4.081 4.821 1.00 87.38 116 ALA A O 1
ATOM 918 N N . LYS A 1 117 ? 12.520 4.406 5.132 1.00 89.12 117 LYS A N 1
ATOM 919 C CA . LYS A 1 117 ? 12.350 3.382 6.173 1.00 89.12 117 LYS A CA 1
ATOM 920 C C . LYS A 1 117 ? 12.627 1.975 5.676 1.00 89.12 117 LYS A C 1
ATOM 922 O O . LYS A 1 117 ? 13.315 1.217 6.350 1.00 89.12 117 LYS A O 1
ATOM 927 N N . PHE A 1 118 ? 12.188 1.650 4.468 1.00 85.44 118 PHE A N 1
ATOM 928 C CA . PHE A 1 118 ? 12.485 0.357 3.877 1.00 85.44 118 PHE A CA 1
ATOM 929 C C . PHE A 1 118 ? 13.975 0.196 3.584 1.00 85.44 118 PHE A C 1
ATOM 931 O O . PHE A 1 118 ? 14.531 -0.860 3.856 1.00 85.44 118 PHE A O 1
ATOM 938 N N . LYS A 1 119 ? 14.652 1.249 3.103 1.00 83.44 119 LYS A N 1
ATOM 939 C CA . LYS A 1 119 ? 16.113 1.249 2.936 1.00 83.44 119 LYS A CA 1
ATOM 940 C C . LYS A 1 119 ? 16.849 1.039 4.254 1.00 83.44 119 LYS A C 1
ATOM 942 O O . LYS A 1 119 ? 17.827 0.304 4.253 1.00 83.44 119 LYS A O 1
ATOM 947 N N . GLU A 1 120 ? 16.400 1.666 5.343 1.00 85.19 120 GLU A N 1
ATOM 948 C CA . GLU A 1 120 ? 16.933 1.411 6.688 1.00 85.19 120 GLU A CA 1
ATOM 949 C C . GLU A 1 120 ? 16.794 -0.083 7.034 1.00 85.19 120 GLU A C 1
ATOM 951 O O . GLU A 1 120 ? 17.783 -0.713 7.405 1.00 85.19 120 GLU A O 1
ATOM 956 N N . ASP A 1 121 ? 15.613 -0.669 6.815 1.00 84.12 121 ASP A N 1
ATOM 957 C CA . ASP A 1 121 ? 15.327 -2.075 7.124 1.00 84.12 121 ASP A CA 1
ATOM 958 C C . ASP A 1 121 ? 16.140 -3.075 6.281 1.00 84.12 121 ASP A C 1
ATOM 960 O O . ASP A 1 121 ? 16.681 -4.033 6.824 1.00 84.12 121 ASP A O 1
ATOM 964 N N . ILE A 1 122 ? 16.270 -2.856 4.967 1.00 75.44 122 ILE A N 1
ATOM 965 C CA . ILE A 1 122 ? 16.999 -3.769 4.063 1.00 75.44 122 ILE A CA 1
ATOM 966 C C . ILE A 1 122 ? 18.506 -3.485 3.993 1.00 75.44 122 ILE A C 1
ATOM 968 O O . ILE A 1 122 ? 19.236 -4.202 3.305 1.00 75.44 122 ILE A O 1
ATOM 972 N N . SER A 1 123 ? 18.984 -2.422 4.655 1.00 74.62 123 SER A N 1
ATOM 973 C CA . SER A 1 123 ? 20.418 -2.111 4.728 1.00 74.62 123 SER A CA 1
ATOM 974 C C . SER A 1 123 ? 21.200 -3.137 5.546 1.00 74.62 123 SER A C 1
ATOM 976 O O . SER A 1 123 ? 22.407 -3.274 5.342 1.00 74.62 123 SER A O 1
ATOM 978 N N . ASP A 1 124 ? 20.516 -3.886 6.414 1.00 69.94 124 ASP A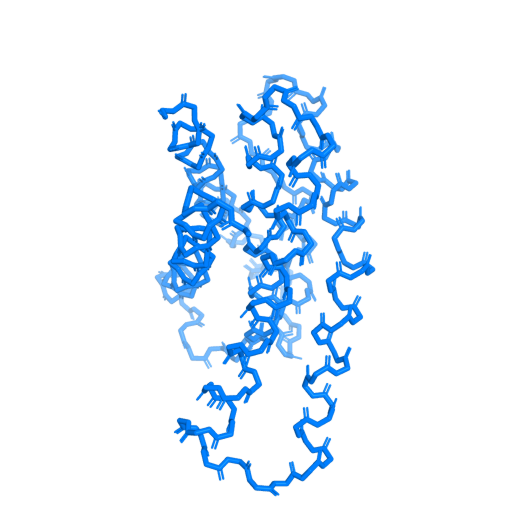 N 1
ATOM 979 C CA . ASP A 1 124 ? 21.044 -5.075 7.067 1.00 69.94 124 ASP A CA 1
ATOM 980 C C . ASP A 1 124 ? 20.651 -6.328 6.258 1.00 69.94 124 ASP A C 1
ATOM 982 O O . ASP A 1 124 ? 19.487 -6.732 6.265 1.00 69.94 124 ASP A O 1
ATOM 986 N N . PRO A 1 125 ? 21.603 -6.997 5.580 1.00 60.50 125 PRO A N 1
ATOM 987 C CA . PRO A 1 125 ? 21.326 -8.208 4.809 1.00 60.50 125 PRO A CA 1
ATOM 988 C C . PRO A 1 125 ? 20.815 -9.385 5.654 1.00 60.50 125 PRO A C 1
ATOM 990 O O . PRO A 1 125 ? 20.343 -10.371 5.089 1.00 60.50 125 PRO A O 1
ATOM 993 N N . MET A 1 126 ? 20.959 -9.325 6.984 1.00 64.06 126 MET A N 1
ATOM 994 C CA . MET A 1 126 ? 20.467 -10.335 7.924 1.00 64.06 126 MET A CA 1
ATOM 995 C C . MET A 1 126 ? 19.068 -10.009 8.467 1.00 64.06 126 MET A C 1
ATOM 997 O O . MET A 1 126 ? 18.474 -10.846 9.152 1.00 64.06 126 MET A O 1
ATOM 1001 N N . ALA A 1 127 ? 18.518 -8.829 8.167 1.00 66.56 127 ALA A N 1
ATOM 1002 C CA . ALA A 1 127 ? 17.177 -8.463 8.590 1.00 66.56 127 ALA A CA 1
ATOM 1003 C C . ALA A 1 127 ? 16.133 -9.290 7.826 1.00 66.56 127 ALA A C 1
ATOM 1005 O O . ALA A 1 127 ? 15.896 -9.109 6.635 1.00 66.56 127 ALA A O 1
ATOM 1006 N N . MET A 1 128 ? 15.463 -10.198 8.538 1.00 67.56 128 MET A N 1
ATOM 1007 C CA . MET A 1 128 ? 14.300 -10.943 8.033 1.00 67.56 128 MET A CA 1
ATOM 1008 C C . MET A 1 128 ? 12.973 -10.236 8.355 1.00 67.56 128 MET A C 1
ATOM 1010 O O . MET A 1 128 ? 11.936 -10.880 8.468 1.00 67.56 128 MET A O 1
ATOM 1014 N N . SER A 1 129 ? 12.999 -8.918 8.561 1.00 80.94 129 SER A N 1
ATOM 1015 C CA . SER A 1 129 ? 11.827 -8.113 8.928 1.00 80.94 129 SER A CA 1
ATOM 1016 C C . SER A 1 129 ? 11.985 -6.673 8.439 1.00 80.94 129 SER A C 1
ATOM 1018 O O . SER A 1 129 ? 13.110 -6.230 8.222 1.00 80.94 129 SER A O 1
ATOM 1020 N N . CYS A 1 130 ? 10.879 -5.939 8.306 1.00 87.81 130 CYS A N 1
ATOM 1021 C CA . CYS A 1 130 ? 10.865 -4.512 7.975 1.00 87.81 130 CYS A CA 1
ATOM 1022 C C . CYS A 1 130 ? 10.238 -3.658 9.096 1.00 87.81 130 CYS A C 1
ATOM 1024 O O . CYS A 1 130 ? 9.181 -3.042 8.914 1.00 87.81 130 CYS A O 1
ATOM 1026 N N . PRO A 1 131 ? 10.845 -3.652 10.300 1.00 88.19 131 PRO A N 1
ATOM 1027 C CA . PRO A 1 131 ? 10.238 -3.058 11.480 1.00 88.19 131 PRO A CA 1
ATOM 1028 C C . PRO A 1 131 ? 10.073 -1.543 11.363 1.00 88.19 131 PRO A C 1
ATOM 1030 O O . PRO A 1 131 ? 9.057 -1.021 11.815 1.00 88.19 131 PRO A O 1
ATOM 1033 N N . ASN A 1 132 ? 11.010 -0.812 10.758 1.00 90.69 132 ASN A N 1
ATOM 1034 C CA . ASN A 1 132 ? 10.895 0.642 10.672 1.00 90.69 132 ASN A CA 1
ATOM 1035 C C . ASN A 1 132 ? 9.766 1.047 9.722 1.00 90.69 132 ASN A C 1
ATOM 1037 O O . ASN A 1 132 ? 8.951 1.906 10.064 1.00 90.69 132 ASN A O 1
ATOM 1041 N N . MET A 1 133 ? 9.673 0.397 8.561 1.00 91.56 133 MET A N 1
ATOM 1042 C CA . MET A 1 133 ? 8.618 0.657 7.586 1.00 91.56 133 MET A CA 1
ATOM 1043 C C . MET A 1 133 ? 7.239 0.251 8.118 1.00 91.56 133 MET A C 1
ATOM 1045 O O . MET A 1 133 ? 6.292 1.024 7.995 1.00 91.56 133 MET A O 1
ATOM 1049 N N . VAL A 1 134 ? 7.118 -0.920 8.751 1.00 93.19 134 VAL A N 1
ATOM 1050 C CA . VAL A 1 134 ? 5.847 -1.384 9.333 1.00 93.19 134 VAL A CA 1
ATOM 1051 C C . VAL A 1 134 ? 5.430 -0.523 10.515 1.00 93.19 134 VAL A C 1
ATOM 1053 O O . VAL A 1 134 ? 4.265 -0.156 10.618 1.00 93.19 134 VAL A O 1
ATOM 1056 N N . SER A 1 135 ? 6.371 -0.144 11.381 1.00 94.00 135 SER A N 1
ATOM 1057 C CA . SER A 1 135 ? 6.099 0.799 12.465 1.00 94.00 135 SER A CA 1
ATOM 1058 C C . SER A 1 135 ? 5.532 2.106 11.916 1.00 94.00 135 SER A C 1
ATOM 1060 O O . SER A 1 135 ? 4.548 2.606 12.457 1.00 94.00 135 SER A O 1
ATOM 1062 N N . TYR A 1 136 ? 6.121 2.625 10.834 1.00 93.75 136 TYR A N 1
ATOM 1063 C CA . TYR A 1 136 ? 5.670 3.857 10.197 1.00 93.75 136 TYR A CA 1
ATOM 1064 C C . TYR A 1 136 ? 4.296 3.716 9.537 1.00 93.75 136 TYR A C 1
ATOM 1066 O O . TYR A 1 136 ? 3.450 4.591 9.696 1.00 93.75 136 TYR A O 1
ATOM 1074 N N . LEU A 1 137 ? 4.040 2.598 8.852 1.00 94.62 137 LEU A N 1
ATOM 1075 C CA . LEU A 1 137 ? 2.717 2.282 8.317 1.00 94.62 137 LEU A CA 1
ATOM 1076 C C . LEU A 1 137 ? 1.671 2.285 9.434 1.00 94.62 137 LEU A C 1
ATOM 1078 O O . LEU A 1 137 ? 0.674 2.986 9.332 1.00 94.62 137 LEU A O 1
ATOM 1082 N N . LEU A 1 138 ? 1.905 1.541 10.516 1.00 95.38 138 LEU A N 1
ATOM 1083 C CA . LEU A 1 138 ? 0.941 1.402 11.610 1.00 95.38 138 LEU A CA 1
ATOM 1084 C C . LEU A 1 138 ? 0.666 2.724 12.343 1.00 95.38 138 LEU A C 1
ATOM 1086 O O . LEU A 1 138 ? -0.429 2.890 12.865 1.00 95.38 138 LEU A O 1
ATOM 1090 N N . ASP A 1 139 ? 1.611 3.671 12.355 1.00 94.38 139 ASP A N 1
ATOM 1091 C CA . ASP A 1 139 ? 1.381 5.015 12.910 1.00 94.38 139 ASP A CA 1
ATOM 1092 C C . ASP A 1 139 ? 0.406 5.856 12.077 1.00 94.38 139 ASP A C 1
ATOM 1094 O O . ASP A 1 139 ? -0.218 6.770 12.609 1.00 94.38 139 ASP A O 1
ATOM 1098 N N . ASN A 1 140 ? 0.288 5.569 10.780 1.00 93.38 140 ASN A N 1
ATOM 1099 C CA . ASN A 1 140 ? -0.524 6.352 9.845 1.00 93.38 140 ASN A CA 1
ATOM 1100 C C . ASN A 1 140 ? -1.773 5.604 9.362 1.00 93.38 140 ASN A C 1
ATOM 1102 O O . ASN A 1 140 ? -2.692 6.220 8.833 1.00 93.38 140 ASN A O 1
ATOM 1106 N N . LEU A 1 141 ? -1.805 4.279 9.521 1.00 94.69 141 LEU A N 1
ATOM 1107 C CA . LEU A 1 141 ? -2.847 3.422 8.968 1.00 94.69 141 LEU A CA 1
ATOM 1108 C C . LEU A 1 141 ? -4.170 3.528 9.723 1.00 94.69 141 LEU A C 1
ATOM 1110 O O . LEU A 1 141 ? -5.220 3.350 9.118 1.00 94.69 141 LEU A O 1
ATOM 1114 N N . PHE A 1 142 ? -4.144 3.773 11.030 1.00 94.12 142 PHE A N 1
ATOM 1115 C CA . PHE A 1 142 ? -5.365 3.855 11.826 1.00 94.12 142 PHE A CA 1
ATOM 1116 C C . PHE A 1 142 ? -5.866 5.293 11.901 1.00 94.12 142 PHE A C 1
ATOM 1118 O O . PHE A 1 142 ? -5.086 6.216 12.128 1.00 94.12 142 PHE A O 1
ATOM 1125 N N . ILE A 1 143 ? -7.181 5.477 11.738 1.00 90.25 143 ILE A N 1
ATOM 1126 C CA . ILE A 1 143 ? -7.812 6.802 11.862 1.00 90.25 143 ILE A CA 1
ATOM 1127 C C . ILE A 1 143 ? -7.630 7.334 13.289 1.00 90.25 143 ILE A C 1
ATOM 1129 O O . ILE A 1 143 ? -7.327 8.509 13.489 1.00 90.25 143 ILE A O 1
ATOM 1133 N N . GLU A 1 144 ? -7.781 6.446 14.271 1.00 92.12 144 GLU A N 1
ATOM 1134 C CA . GLU A 1 144 ? -7.439 6.701 15.665 1.00 92.12 144 GLU A CA 1
ATOM 1135 C C . GLU A 1 144 ? -6.162 5.932 16.022 1.00 92.12 144 GLU A C 1
ATOM 1137 O O . GLU A 1 144 ? -6.104 4.723 15.787 1.00 92.12 144 GLU A O 1
ATOM 1142 N N . PRO A 1 145 ? -5.134 6.586 16.592 1.00 91.94 145 PRO A N 1
ATOM 1143 C CA . PRO A 1 145 ? -3.900 5.905 16.956 1.00 91.94 145 PRO A CA 1
ATOM 1144 C C . PRO A 1 145 ? -4.146 4.744 17.925 1.00 91.94 145 PRO A C 1
ATOM 1146 O O . PRO A 1 145 ? -4.783 4.913 18.966 1.00 91.94 145 PRO A O 1
ATOM 1149 N N . ILE A 1 146 ? -3.583 3.580 17.608 1.00 94.44 146 ILE A N 1
ATOM 1150 C CA . ILE A 1 146 ? -3.623 2.400 18.479 1.00 94.44 146 ILE A CA 1
ATOM 1151 C C . ILE A 1 146 ? -2.619 2.515 19.632 1.00 94.44 146 ILE A C 1
ATOM 1153 O O . ILE A 1 146 ? -1.624 3.246 19.556 1.00 94.44 146 ILE A O 1
ATOM 1157 N N . ALA A 1 147 ? -2.841 1.758 20.707 1.00 95.44 147 ALA A N 1
ATOM 1158 C CA . ALA A 1 147 ? -1.918 1.718 21.833 1.00 95.44 147 ALA A CA 1
ATOM 1159 C C . ALA A 1 147 ? -0.556 1.123 21.431 1.00 95.44 147 ALA A C 1
ATOM 1161 O O . ALA A 1 147 ? -0.418 0.341 20.487 1.00 95.44 147 ALA A O 1
ATOM 1162 N N . LYS A 1 148 ? 0.488 1.441 22.200 1.00 94.44 148 LYS A N 1
ATOM 1163 C CA . LYS A 1 148 ? 1.845 0.945 21.928 1.00 94.44 148 LYS A CA 1
ATOM 1164 C C . LYS A 1 148 ? 1.915 -0.584 21.965 1.00 94.44 148 LYS A C 1
ATOM 1166 O O . LYS A 1 148 ? 2.591 -1.197 21.142 1.00 94.44 148 LYS A O 1
ATOM 1171 N N . GLU A 1 149 ? 1.225 -1.205 22.913 1.00 95.44 149 GLU A N 1
ATOM 1172 C CA . GLU A 1 149 ? 1.181 -2.656 23.096 1.00 95.44 149 GLU A CA 1
ATOM 1173 C C . GLU A 1 149 ? 0.446 -3.345 21.943 1.00 95.44 149 GLU A C 1
ATOM 1175 O O . GLU A 1 149 ? 0.829 -4.436 21.527 1.00 95.44 149 GLU A O 1
ATOM 1180 N N . GLU A 1 150 ? -0.590 -2.699 21.412 1.00 95.38 150 GLU A N 1
ATOM 1181 C CA . GLU A 1 150 ? -1.330 -3.128 20.224 1.00 95.38 150 GLU A CA 1
ATOM 1182 C C . GLU A 1 150 ? -0.448 -3.056 18.982 1.00 95.38 150 GLU A C 1
ATOM 1184 O O . GLU A 1 150 ? -0.305 -4.046 18.264 1.00 95.38 150 GLU A O 1
ATOM 1189 N N . LYS A 1 151 ? 0.248 -1.930 18.796 1.00 95.25 151 LYS A N 1
ATOM 1190 C CA . LYS A 1 151 ? 1.206 -1.756 17.706 1.00 95.25 151 LYS A CA 1
ATOM 1191 C C . LYS A 1 151 ? 2.280 -2.838 17.729 1.00 95.25 151 LYS A C 1
ATOM 1193 O O . LYS A 1 151 ? 2.530 -3.467 16.707 1.00 95.25 151 LYS A O 1
ATOM 1198 N N . LEU A 1 152 ? 2.877 -3.108 18.894 1.00 93.44 152 LEU A N 1
ATOM 1199 C CA . LEU A 1 152 ? 3.908 -4.140 19.053 1.00 93.44 152 LEU A CA 1
ATOM 1200 C C . LEU A 1 152 ? 3.423 -5.542 18.658 1.00 93.44 152 LEU A C 1
ATOM 1202 O O . LEU A 1 152 ? 4.200 -6.299 18.080 1.00 93.44 152 LEU A O 1
ATOM 1206 N N . LYS A 1 153 ? 2.155 -5.882 18.923 1.00 93.81 153 LYS A N 1
ATOM 1207 C CA . LYS A 1 153 ? 1.562 -7.164 18.499 1.00 93.81 153 LYS A CA 1
ATOM 1208 C C . LYS A 1 153 ? 1.424 -7.266 16.979 1.00 93.81 153 LYS A C 1
ATOM 1210 O O . LYS A 1 153 ? 1.576 -8.353 16.435 1.00 93.81 153 LYS A O 1
ATOM 1215 N N . LEU A 1 154 ? 1.171 -6.147 16.301 1.00 95.25 154 LEU A N 1
ATOM 1216 C CA . LEU A 1 154 ? 1.004 -6.096 14.847 1.00 95.25 154 LEU A CA 1
ATOM 1217 C C . LEU A 1 154 ? 2.329 -6.103 14.076 1.00 95.25 154 LEU A C 1
ATOM 1219 O O . LEU A 1 154 ? 2.354 -6.531 12.925 1.00 95.25 154 LEU A O 1
ATOM 1223 N N . MET A 1 155 ? 3.429 -5.672 14.699 1.00 93.94 155 MET A N 1
ATOM 1224 C CA . MET A 1 155 ? 4.732 -5.524 14.036 1.00 93.94 155 MET A CA 1
ATOM 1225 C C . MET A 1 155 ? 5.173 -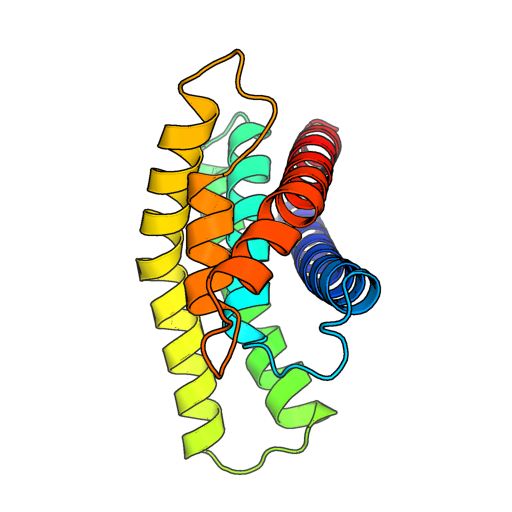6.773 13.263 1.00 93.94 155 MET A C 1
ATOM 1227 O O . MET A 1 155 ? 5.468 -6.688 12.073 1.00 93.94 155 MET A O 1
ATOM 1231 N N . ALA A 1 156 ? 5.218 -7.928 13.931 1.00 91.88 156 ALA A N 1
ATOM 1232 C CA . ALA A 1 156 ? 5.673 -9.178 13.325 1.00 91.88 156 ALA A CA 1
ATOM 1233 C C . ALA A 1 156 ? 4.735 -9.682 12.207 1.00 91.88 156 ALA A C 1
ATOM 1235 O O . ALA A 1 156 ? 5.201 -9.802 11.074 1.00 91.88 156 ALA A O 1
ATOM 1236 N N . PRO A 1 157 ? 3.426 -9.910 12.449 1.00 94.06 157 PRO A N 1
ATOM 1237 C CA . PRO A 1 157 ? 2.545 -10.455 11.414 1.00 94.06 157 PRO A CA 1
ATOM 1238 C C . PRO A 1 157 ? 2.410 -9.530 10.195 1.00 94.06 157 PRO A C 1
ATOM 1240 O O . PRO A 1 157 ? 2.331 -10.012 9.064 1.00 94.06 157 PRO A O 1
ATOM 1243 N N . VAL A 1 158 ? 2.425 -8.207 10.393 1.00 94.25 158 VAL A N 1
ATOM 1244 C CA . VAL A 1 158 ? 2.390 -7.253 9.277 1.00 94.25 158 VAL A CA 1
ATOM 1245 C C . VAL A 1 158 ? 3.717 -7.261 8.513 1.00 94.25 158 VAL A C 1
ATOM 1247 O O . VAL A 1 158 ? 3.695 -7.311 7.285 1.00 94.25 158 VAL A O 1
ATOM 1250 N N . SER A 1 159 ? 4.865 -7.297 9.198 1.00 92.56 159 SER A N 1
ATOM 1251 C CA . SER A 1 159 ? 6.180 -7.423 8.547 1.00 92.56 159 SER A CA 1
ATOM 1252 C C . SER A 1 159 ? 6.287 -8.679 7.691 1.00 92.56 159 SER A C 1
ATOM 1254 O O . SER A 1 159 ? 6.704 -8.596 6.534 1.00 92.56 159 SER A O 1
ATOM 1256 N N . ASP A 1 160 ? 5.876 -9.829 8.221 1.00 90.75 160 ASP A N 1
ATOM 1257 C CA . ASP A 1 160 ? 5.920 -11.098 7.492 1.00 90.75 160 ASP A CA 1
ATOM 1258 C C . ASP A 1 160 ? 5.076 -11.018 6.218 1.00 90.75 160 ASP A C 1
ATOM 1260 O O . ASP A 1 160 ? 5.506 -11.430 5.136 1.00 90.75 160 ASP A O 1
ATOM 1264 N N . LYS A 1 161 ? 3.886 -10.415 6.322 1.00 92.12 161 LYS A N 1
ATOM 1265 C CA . LYS A 1 161 ? 2.993 -10.243 5.178 1.00 92.12 161 LYS A CA 1
ATOM 1266 C C . LYS A 1 161 ? 3.570 -9.298 4.127 1.00 92.12 161 LYS A C 1
ATOM 1268 O O . LYS A 1 161 ? 3.475 -9.588 2.934 1.00 92.12 161 LYS A O 1
ATOM 1273 N N . VAL A 1 162 ? 4.184 -8.196 4.547 1.00 91.19 162 VAL A N 1
ATOM 1274 C CA . VAL A 1 162 ? 4.816 -7.233 3.638 1.00 91.19 162 VAL A CA 1
ATOM 1275 C C . VAL A 1 162 ? 5.988 -7.865 2.893 1.00 91.19 162 VAL A C 1
ATOM 1277 O O . VAL A 1 162 ? 6.067 -7.734 1.672 1.00 91.19 162 VAL A O 1
ATOM 1280 N N . LEU A 1 163 ? 6.863 -8.600 3.581 1.00 88.81 163 LEU A N 1
ATOM 1281 C CA . LEU A 1 163 ? 7.986 -9.291 2.940 1.00 88.81 163 LEU A CA 1
ATOM 1282 C C . LEU A 1 163 ? 7.523 -10.407 1.995 1.00 88.81 163 LEU A C 1
ATOM 1284 O O . LEU A 1 163 ? 8.087 -10.576 0.907 1.00 88.81 163 LEU A O 1
ATOM 1288 N N . PHE A 1 164 ? 6.467 -11.135 2.363 1.00 89.31 164 PHE A N 1
ATOM 1289 C CA . PHE A 1 164 ? 5.831 -12.108 1.477 1.00 89.31 164 PHE A CA 1
ATOM 1290 C C . PHE A 1 164 ? 5.343 -11.447 0.180 1.00 89.31 164 PHE A C 1
ATOM 1292 O O . PHE A 1 164 ? 5.656 -11.923 -0.912 1.00 89.31 164 PHE A O 1
ATOM 1299 N N . PHE A 1 165 ? 4.644 -10.312 0.276 1.00 90.12 165 PHE A N 1
ATOM 1300 C CA . PHE A 1 165 ? 4.205 -9.569 -0.906 1.00 90.12 165 PHE A CA 1
ATOM 1301 C C . PHE A 1 165 ? 5.366 -9.041 -1.733 1.00 90.12 165 PHE A C 1
ATOM 1303 O O . PHE A 1 165 ? 5.377 -9.231 -2.949 1.00 90.12 165 PHE A O 1
ATOM 1310 N N . TRP A 1 166 ? 6.343 -8.405 -1.091 1.00 89.06 166 TRP A N 1
ATOM 1311 C CA . TRP A 1 166 ? 7.492 -7.830 -1.776 1.00 89.06 166 TRP A CA 1
ATOM 1312 C C . TRP A 1 166 ? 8.241 -8.905 -2.575 1.00 89.06 166 TRP A C 1
ATOM 1314 O O . TRP A 1 166 ? 8.445 -8.760 -3.781 1.00 89.06 166 TRP A O 1
ATOM 1324 N N . SER A 1 167 ? 8.554 -10.043 -1.947 1.00 86.94 167 SER A N 1
ATOM 1325 C CA . SER A 1 167 ? 9.243 -11.156 -2.614 1.00 86.94 167 SER A CA 1
ATOM 1326 C C . SER A 1 167 ? 8.421 -11.762 -3.758 1.00 86.94 167 SER A C 1
ATOM 1328 O O . SER A 1 167 ? 8.962 -11.994 -4.844 1.00 86.94 167 SER A O 1
ATOM 1330 N N . GLY A 1 168 ? 7.111 -11.947 -3.561 1.00 88.81 168 GLY A N 1
ATOM 1331 C CA . GLY A 1 168 ? 6.193 -12.409 -4.601 1.00 88.81 168 GLY A CA 1
ATOM 1332 C C . GLY A 1 168 ? 6.114 -11.454 -5.795 1.00 88.81 168 GLY A C 1
ATOM 1333 O O . GLY A 1 168 ? 6.155 -11.899 -6.942 1.00 88.81 168 GLY A O 1
ATOM 1334 N N . CYS A 1 169 ? 6.079 -10.141 -5.555 1.00 89.81 169 CYS A N 1
ATOM 1335 C CA . CYS A 1 169 ? 6.037 -9.130 -6.614 1.00 89.81 169 CYS A CA 1
ATOM 1336 C C . CYS A 1 169 ? 7.346 -9.078 -7.407 1.00 89.81 169 CYS A C 1
ATOM 1338 O O . CYS A 1 169 ? 7.314 -9.063 -8.638 1.00 89.81 169 CYS A O 1
ATOM 1340 N N . VAL A 1 170 ? 8.501 -9.152 -6.733 1.00 86.44 170 VAL A N 1
ATOM 1341 C CA . VAL A 1 170 ? 9.808 -9.249 -7.407 1.00 86.44 170 VAL A CA 1
ATOM 1342 C C . VAL A 1 170 ? 9.850 -10.452 -8.350 1.00 86.44 170 VAL A C 1
ATOM 1344 O O . VAL A 1 170 ? 10.325 -10.327 -9.477 1.00 86.44 170 VAL A O 1
ATOM 1347 N N . GLN A 1 171 ? 9.354 -11.618 -7.924 1.00 86.12 171 GLN A N 1
ATOM 1348 C CA . GLN A 1 171 ? 9.283 -12.798 -8.792 1.00 86.12 171 GLN A CA 1
ATOM 1349 C C . GLN A 1 171 ? 8.300 -12.588 -9.948 1.00 86.12 171 GLN A C 1
ATOM 1351 O O . GLN A 1 171 ? 8.648 -12.836 -11.101 1.00 86.12 171 GLN A O 1
ATOM 1356 N N . ALA A 1 172 ? 7.108 -12.066 -9.659 1.00 87.19 172 ALA A N 1
ATOM 1357 C CA . ALA A 1 172 ? 6.063 -11.851 -10.651 1.00 87.19 172 ALA A CA 1
ATOM 1358 C C . ALA A 1 172 ? 6.473 -10.877 -11.767 1.00 87.19 172 ALA A C 1
ATOM 1360 O O . ALA A 1 172 ? 5.960 -11.002 -12.878 1.00 87.19 172 ALA A O 1
ATOM 1361 N N . PHE A 1 173 ? 7.354 -9.911 -11.495 1.00 87.88 173 PHE A N 1
ATOM 1362 C CA . PHE A 1 173 ? 7.842 -8.948 -12.488 1.00 87.88 173 PHE A CA 1
ATOM 1363 C C . PHE A 1 173 ? 9.167 -9.342 -13.155 1.00 87.88 173 PHE A C 1
ATOM 1365 O O . PHE A 1 173 ? 9.583 -8.677 -14.101 1.00 87.88 173 PHE A O 1
ATOM 1372 N N . LYS A 1 174 ? 9.851 -10.394 -12.688 1.00 79.38 174 LYS A N 1
ATOM 1373 C CA . LYS A 1 174 ? 11.040 -10.946 -13.365 1.00 79.38 174 LYS A CA 1
ATOM 1374 C C . LYS A 1 174 ? 10.684 -11.851 -14.546 1.00 79.38 174 LYS A C 1
ATOM 1376 O O . LYS A 1 174 ? 11.513 -12.012 -15.438 1.00 79.38 174 LYS A O 1
ATOM 1381 N N . CYS A 1 175 ? 9.494 -12.447 -14.514 1.00 53.38 175 CYS A N 1
ATOM 1382 C CA . CYS A 1 175 ? 8.908 -13.214 -15.612 1.00 53.38 175 CYS A CA 1
ATOM 1383 C C . CYS A 1 175 ? 8.356 -12.291 -16.706 1.00 53.38 175 CYS A C 1
ATOM 1385 O O . CYS A 1 175 ? 8.414 -12.719 -17.877 1.00 53.38 175 CYS A O 1
#

Secondary structure (DSSP, 8-state):
--HHHHHHHHHHHHHHHHHHHHHHHHHIIIIITTS-B-HHHHHHHHHHHHHHHHHHH-S-HHHHHHHHHHHHHHHHHIIIIIIIIIIS----HHHHHHHHHHHHHIIIIIHHHHHHHHHHHHTSTT----HHHHHHHHHHHBSSPPPHHHHHHHHHHHHHHHHHHHHHHHHHHH-